Protein AF-A0A1A8DCS6-F1 (afdb_monomer_lite)

Organism: Nothobranchius kadleci (NCBI:txid1051664)

Secondary structure (DSSP, 8-state):
---------------HHHHHHHHHHHHHHHHHHHHHHHHHHHHHHHHHHHHHHH-TTTTTT----GGGS-PPPTTHHHHHHHS-HHHHHHHHHHHHHHHHHHHHHHHHHHHHHHHH-HHHHHHHHHHHHTT-

Sequence (132 aa):
MMRRVFGRSRPFALPLSLKATLFTRMIPPLLALSQTRSKLKLYIAHLTDLCHDRDPSILSMLTPPSHYHHGDPEDWEEDLQKMTVEQLERELEVCEKESGELQEYANLVLQQISDYCPDILEQVVNALEESC

Radius of gyration: 22.94 Å; chains: 1; bounding box: 80×23×55 Å

Foldseek 3Di:
DDDDDPDDDDPPPDPVVVQVVLLVVLLVVLVVLLVLLVVLLVLLVVLQVVCVVVPNVLCVPADQDPCSPPHQDPCNSVVSVVDGPVVSVVSSVVSVVVSVSSVVSSVSSVVSCVVPPVVSVVVVVVVVVVVD

InterPro domains:
  IPR019018 Rab-binding domain FIP-RBD [PF09457] (86-124)
  IPR019018 Rab-binding domain FIP-RBD [PS51511] (62-124)
  IPR037245 FIP-RBD, C-terminal domain superfamily [SSF144270] (72-122)

pLDDT: mean 75.24, std 14.19, range [42.25, 89.0]

Structure (mmCIF, N/CA/C/O backbone):
data_AF-A0A1A8DCS6-F1
#
_entry.id   AF-A0A1A8DCS6-F1
#
loop_
_atom_site.group_PDB
_atom_site.id
_atom_site.type_symbol
_atom_site.label_atom_id
_atom_site.label_alt_id
_atom_site.label_comp_id
_atom_site.label_asym_id
_atom_site.label_entity_id
_atom_site.label_seq_id
_atom_site.pdbx_PDB_ins_code
_atom_site.Cartn_x
_atom_site.Cartn_y
_atom_site.Cartn_z
_atom_site.occupancy
_atom_site.B_iso_or_equiv
_atom_site.auth_seq_id
_atom_site.auth_comp_id
_atom_site.auth_asym_id
_atom_site.auth_atom_id
_atom_site.pdbx_PDB_model_num
ATOM 1 N N . MET A 1 1 ? -60.230 -8.319 32.570 1.00 47.06 1 MET A N 1
ATOM 2 C CA . MET A 1 1 ? -58.901 -8.312 33.218 1.00 47.06 1 MET A CA 1
ATOM 3 C C . MET A 1 1 ? -57.892 -8.796 32.192 1.00 47.06 1 MET A C 1
ATOM 5 O O . MET A 1 1 ? -58.046 -9.924 31.768 1.00 47.06 1 MET A O 1
ATOM 9 N N . MET A 1 2 ? -56.980 -7.938 31.716 1.00 44.09 2 MET A N 1
ATOM 10 C CA . MET A 1 2 ? -55.666 -8.280 31.128 1.00 44.09 2 MET A CA 1
ATOM 11 C C . MET A 1 2 ? -55.047 -7.003 30.546 1.00 44.09 2 MET A C 1
ATOM 13 O O . MET A 1 2 ? -55.442 -6.515 29.491 1.00 44.09 2 MET A O 1
ATOM 17 N N . ARG A 1 3 ? -54.091 -6.439 31.290 1.00 45.25 3 ARG A N 1
ATOM 18 C CA . ARG A 1 3 ? -53.196 -5.376 30.827 1.00 45.25 3 ARG A CA 1
ATOM 19 C C . ARG A 1 3 ? -52.115 -6.037 29.969 1.00 45.25 3 ARG A C 1
ATOM 21 O O . ARG A 1 3 ? -51.413 -6.907 30.473 1.00 45.25 3 ARG A O 1
ATOM 28 N N . ARG A 1 4 ? -51.946 -5.618 28.714 1.00 46.88 4 ARG A N 1
ATOM 29 C CA . ARG A 1 4 ? -50.708 -5.863 27.960 1.00 46.88 4 ARG A CA 1
ATOM 30 C C . ARG A 1 4 ? -49.939 -4.554 27.873 1.00 46.88 4 ARG A C 1
ATOM 32 O O . ARG A 1 4 ? -50.262 -3.679 27.080 1.00 46.88 4 ARG A O 1
ATOM 39 N N . VAL A 1 5 ? -48.948 -4.423 28.749 1.00 54.44 5 VAL A N 1
ATOM 40 C CA . VAL A 1 5 ? -47.914 -3.393 28.667 1.00 54.44 5 VAL A CA 1
ATOM 41 C C . VAL A 1 5 ? -46.959 -3.844 27.565 1.00 54.44 5 VAL A C 1
ATOM 43 O O . VAL A 1 5 ? -46.162 -4.753 27.776 1.00 54.44 5 VAL A O 1
ATOM 46 N N . PHE A 1 6 ? -47.080 -3.265 26.370 1.00 47.62 6 PHE A N 1
ATOM 47 C CA . PHE A 1 6 ? -46.060 -3.419 25.335 1.00 47.62 6 PHE A CA 1
ATOM 48 C C . PHE A 1 6 ? -44.836 -2.611 25.770 1.00 47.62 6 PHE A C 1
ATOM 50 O O . PHE A 1 6 ? -44.848 -1.379 25.793 1.00 47.62 6 PHE A O 1
ATOM 57 N N . GLY A 1 7 ? -43.811 -3.338 26.214 1.00 46.28 7 GLY A N 1
ATOM 58 C CA . GLY A 1 7 ? -42.522 -2.789 26.594 1.00 46.28 7 GLY A CA 1
ATOM 59 C C . GLY A 1 7 ? -41.882 -2.079 25.408 1.00 46.28 7 GLY A C 1
ATOM 60 O O . GLY A 1 7 ? -41.732 -2.652 24.333 1.00 46.28 7 GLY A O 1
ATOM 61 N N . ARG A 1 8 ? -41.515 -0.815 25.629 1.00 44.06 8 ARG A N 1
ATOM 62 C CA . ARG A 1 8 ? -40.634 -0.031 24.761 1.00 44.06 8 ARG A CA 1
ATOM 63 C C . ARG A 1 8 ? -39.394 -0.861 24.413 1.00 44.06 8 ARG A C 1
ATOM 65 O O . ARG A 1 8 ? -38.623 -1.186 25.318 1.00 44.06 8 ARG A O 1
ATOM 72 N N . SER A 1 9 ? -39.180 -1.131 23.125 1.00 43.41 9 SER A N 1
ATOM 73 C CA . SER A 1 9 ? -37.864 -1.486 22.589 1.00 43.41 9 SER A CA 1
ATOM 74 C C . SER A 1 9 ? -36.872 -0.417 23.031 1.00 43.41 9 SER A C 1
ATOM 76 O O . SER A 1 9 ? -36.943 0.729 22.588 1.00 43.41 9 SER A O 1
ATOM 78 N N . ARG A 1 10 ? -35.991 -0.763 23.970 1.00 49.03 10 ARG A N 1
ATOM 79 C CA . ARG A 1 10 ? -34.836 0.072 24.292 1.00 49.03 10 ARG A CA 1
ATOM 80 C C . ARG A 1 10 ? -33.788 -0.172 23.205 1.00 49.03 10 ARG A C 1
ATOM 82 O O . ARG A 1 10 ? -33.531 -1.338 22.907 1.00 49.03 10 ARG A O 1
ATOM 89 N N . PRO A 1 11 ? -33.179 0.872 22.622 1.00 45.91 11 PRO A N 1
ATOM 90 C CA . PRO A 1 11 ? -32.002 0.678 21.794 1.00 45.91 11 PRO A CA 1
ATOM 91 C C . PRO A 1 11 ? -30.907 0.059 22.669 1.00 45.91 11 PRO A C 1
ATOM 93 O O . PRO A 1 11 ? -30.722 0.459 23.822 1.00 45.91 11 PRO A O 1
ATOM 96 N N . PHE A 1 12 ? -30.235 -0.957 22.135 1.00 42.25 12 PHE A N 1
ATOM 97 C CA . PHE A 1 12 ? -29.101 -1.634 22.756 1.00 42.25 12 PHE A CA 1
ATOM 98 C C . PHE A 1 12 ? -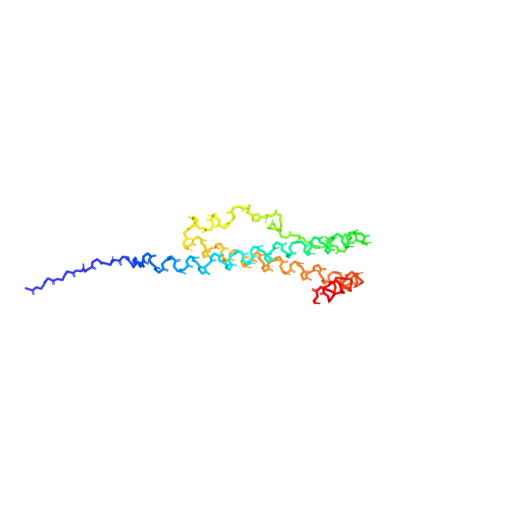27.943 -0.628 22.864 1.00 42.25 12 PHE A C 1
ATOM 100 O O . PHE A 1 12 ? -27.076 -0.536 22.002 1.00 42.25 12 PHE A O 1
ATOM 107 N N . ALA A 1 13 ? -27.957 0.203 23.904 1.00 48.78 13 ALA A N 1
ATOM 108 C CA . ALA A 1 13 ? -26.814 1.026 24.253 1.00 48.78 13 ALA A CA 1
ATOM 109 C C . ALA A 1 13 ? -25.764 0.089 24.855 1.00 48.78 13 ALA A C 1
ATOM 111 O O . ALA A 1 13 ? -25.843 -0.275 26.028 1.00 48.78 13 ALA A O 1
ATOM 112 N N . LEU A 1 14 ? -24.819 -0.356 24.022 1.00 45.91 14 LEU A N 1
ATOM 113 C CA . LEU A 1 14 ? -23.632 -1.069 24.487 1.00 45.91 14 LEU A CA 1
ATOM 114 C C . LEU A 1 14 ? -22.977 -0.266 25.627 1.00 45.91 14 LEU A C 1
ATOM 116 O O . LEU A 1 14 ? -22.882 0.963 25.518 1.00 45.91 14 LEU A O 1
ATOM 120 N N . PRO A 1 15 ? -22.531 -0.922 26.715 1.00 49.47 15 PRO A N 1
ATOM 121 C CA . PRO A 1 15 ? -21.888 -0.230 27.825 1.00 49.47 15 PRO A CA 1
ATOM 122 C C . PRO A 1 15 ? -20.646 0.514 27.313 1.00 49.47 15 PRO A C 1
ATOM 124 O O . PRO A 1 15 ? -19.864 -0.054 26.549 1.00 49.47 15 PRO A O 1
ATOM 127 N N . LEU A 1 16 ? -20.452 1.775 27.734 1.00 52.84 16 LEU A N 1
ATOM 128 C CA . LEU A 1 16 ? -19.331 2.630 27.296 1.00 52.84 16 LEU A CA 1
ATOM 129 C C . LEU A 1 16 ? -17.962 1.936 27.422 1.00 52.84 16 LEU A C 1
ATOM 131 O O . LEU A 1 16 ? -17.066 2.194 26.625 1.00 52.84 16 LEU A O 1
ATOM 135 N N . SER A 1 17 ? -17.826 1.011 28.376 1.00 52.25 17 SER A N 1
ATOM 136 C CA . SER A 1 17 ? -16.595 0.253 28.598 1.00 52.25 17 SER A CA 1
ATOM 137 C C . SER A 1 17 ? -16.260 -0.734 27.471 1.00 52.25 17 SER A C 1
ATOM 139 O O . SER A 1 17 ? -15.084 -0.958 27.224 1.00 52.25 17 SER A O 1
ATOM 141 N N . LEU A 1 18 ? -17.257 -1.288 26.765 1.00 54.09 18 LEU A N 1
ATOM 142 C CA . LEU A 1 18 ? -17.031 -2.154 25.597 1.00 54.09 18 LEU A CA 1
ATOM 143 C C . LEU A 1 18 ? -16.678 -1.334 24.350 1.00 54.09 18 LEU A C 1
ATOM 145 O O . LEU A 1 18 ? -15.857 -1.762 23.544 1.00 54.09 18 LEU A O 1
ATOM 149 N N . LYS A 1 19 ? -17.283 -0.144 24.205 1.00 51.66 19 LYS A N 1
ATOM 150 C CA . LYS A 1 19 ? -16.970 0.777 23.104 1.00 51.66 19 LYS A CA 1
ATOM 151 C C . LYS A 1 19 ? -15.508 1.213 23.163 1.00 51.66 19 LYS A C 1
ATOM 153 O O . LYS A 1 19 ? -14.824 1.122 22.154 1.00 51.66 19 LYS A O 1
ATOM 158 N N . ALA A 1 20 ? -15.008 1.590 24.340 1.00 55.34 20 ALA A N 1
ATOM 159 C CA . ALA A 1 20 ? -13.606 1.972 24.515 1.00 55.34 20 ALA A CA 1
ATOM 160 C C . ALA A 1 20 ? -12.622 0.843 24.140 1.00 55.34 20 ALA A C 1
ATOM 162 O O . ALA A 1 20 ? -11.594 1.111 23.531 1.00 55.34 20 ALA A O 1
ATOM 163 N N . THR A 1 21 ? -12.947 -0.423 24.435 1.00 57.84 21 THR A N 1
ATOM 164 C CA . THR A 1 21 ? -12.109 -1.576 24.046 1.00 57.84 21 THR A CA 1
ATOM 165 C C . THR A 1 21 ? -12.153 -1.879 22.545 1.00 57.84 21 THR A C 1
ATOM 167 O O . THR A 1 21 ? -11.198 -2.431 22.005 1.00 57.84 21 THR A O 1
ATOM 170 N N . LEU A 1 22 ? -13.250 -1.547 21.858 1.00 61.41 22 LEU A N 1
ATOM 171 C CA . LEU A 1 22 ? -13.328 -1.656 20.399 1.00 61.41 22 LEU A CA 1
ATOM 172 C C . LEU A 1 22 ? -12.491 -0.564 19.723 1.00 61.41 22 LEU A C 1
ATOM 174 O O . LEU A 1 22 ? -11.681 -0.881 18.859 1.00 61.41 22 LEU A O 1
ATOM 178 N N . PHE A 1 23 ? -12.589 0.685 20.189 1.00 64.00 23 PHE A N 1
ATOM 179 C CA . PHE A 1 23 ? -11.768 1.800 19.696 1.00 64.00 23 PHE A CA 1
ATOM 180 C C . PHE A 1 23 ? -10.265 1.502 19.765 1.00 64.00 23 PHE A C 1
ATOM 182 O O . PHE A 1 23 ? -9.560 1.629 18.765 1.00 64.00 23 PHE A O 1
ATOM 189 N N . THR A 1 24 ? -9.776 1.009 20.906 1.00 62.72 24 THR A N 1
ATOM 190 C CA . THR A 1 24 ? -8.352 0.676 21.079 1.00 62.72 24 THR A CA 1
ATOM 191 C C . THR A 1 24 ? -7.888 -0.533 20.266 1.00 62.72 24 THR A C 1
ATOM 193 O O . THR A 1 24 ? -6.687 -0.771 20.172 1.00 62.72 24 THR A O 1
ATOM 196 N N . ARG A 1 25 ? -8.806 -1.296 19.656 1.00 66.12 25 ARG A N 1
ATOM 197 C CA . ARG A 1 25 ? -8.482 -2.392 18.729 1.00 66.12 25 ARG A CA 1
ATOM 198 C C . ARG A 1 25 ? -8.625 -2.013 17.257 1.00 66.12 25 ARG A C 1
ATOM 200 O O . ARG A 1 25 ? -8.094 -2.745 16.434 1.00 66.12 25 ARG A O 1
ATOM 207 N N . MET A 1 26 ? -9.305 -0.912 16.931 1.00 75.12 26 MET A N 1
ATOM 208 C CA . MET A 1 26 ? -9.578 -0.478 15.552 1.00 75.12 26 MET A CA 1
ATOM 209 C C . MET A 1 26 ? -8.655 0.641 15.059 1.00 75.12 26 MET A C 1
ATOM 211 O O . MET A 1 26 ? -8.292 0.666 13.890 1.00 75.12 26 MET A O 1
ATOM 215 N N . ILE A 1 27 ? -8.215 1.528 15.950 1.00 79.62 27 ILE A N 1
ATOM 216 C CA . ILE A 1 27 ? -7.213 2.554 15.629 1.00 79.62 27 ILE A CA 1
ATOM 217 C C . ILE A 1 27 ? -5.871 1.923 15.200 1.00 79.62 27 ILE A C 1
ATOM 219 O O . ILE A 1 27 ? -5.376 2.273 14.131 1.00 79.62 27 ILE A O 1
ATOM 223 N N . PRO A 1 28 ? -5.285 0.955 15.939 1.00 81.38 28 PRO A N 1
ATOM 224 C CA . PRO A 1 28 ? -4.028 0.332 15.523 1.00 81.38 28 PRO A CA 1
ATOM 225 C C . PRO A 1 28 ? -4.029 -0.306 14.118 1.00 81.38 28 PRO A C 1
ATOM 227 O O . PRO A 1 28 ? -3.069 -0.062 13.389 1.00 81.38 28 PRO A O 1
ATOM 230 N N . PRO A 1 29 ? -5.037 -1.090 13.677 1.00 80.56 29 PRO A N 1
ATOM 231 C CA . PRO A 1 29 ? -5.051 -1.612 12.311 1.00 80.56 29 PRO A CA 1
ATOM 232 C C . PRO A 1 29 ? -5.210 -0.510 11.259 1.00 80.56 29 PRO A C 1
ATOM 234 O O . PRO A 1 29 ? -4.554 -0.587 10.227 1.00 80.56 29 PRO A O 1
ATOM 237 N N . LEU A 1 30 ? -5.982 0.549 11.525 1.00 84.12 30 LEU A N 1
ATOM 238 C CA . LEU A 1 30 ? -6.066 1.716 10.637 1.00 84.12 30 LEU A CA 1
ATOM 239 C C . LEU A 1 30 ? -4.713 2.414 10.456 1.00 84.12 30 LEU A C 1
ATOM 241 O O . LEU A 1 30 ? -4.330 2.741 9.334 1.00 84.12 30 LEU A O 1
ATOM 245 N N . LEU A 1 31 ? -3.967 2.594 11.547 1.00 84.19 31 LEU A N 1
ATOM 246 C CA . LEU A 1 31 ? -2.615 3.156 11.509 1.00 84.19 31 LEU A CA 1
ATOM 247 C C . LEU A 1 31 ? -1.622 2.229 10.800 1.00 84.19 31 LEU A C 1
ATOM 249 O O . LEU A 1 31 ? -0.753 2.681 10.060 1.00 84.19 31 LEU A O 1
ATOM 253 N N . ALA A 1 32 ? -1.742 0.917 11.000 1.00 83.94 32 ALA A N 1
ATOM 254 C CA . ALA A 1 32 ? -0.908 -0.050 10.296 1.00 83.94 32 ALA A CA 1
ATOM 255 C C . ALA A 1 32 ? -1.183 -0.034 8.783 1.00 83.94 32 ALA A C 1
ATOM 257 O O . ALA A 1 32 ? -0.243 -0.089 7.985 1.00 83.94 32 ALA A O 1
ATOM 258 N N . LEU A 1 33 ? -2.452 0.083 8.381 1.00 82.94 33 LEU A N 1
ATOM 259 C CA . LEU A 1 33 ? -2.854 0.228 6.984 1.00 82.94 33 LEU A CA 1
ATOM 260 C C . LEU A 1 33 ? -2.324 1.536 6.390 1.00 82.94 33 LEU A C 1
ATOM 262 O O . LEU A 1 33 ? -1.699 1.494 5.334 1.00 82.94 33 LEU A O 1
ATOM 266 N N . SER A 1 34 ? -2.464 2.676 7.073 1.00 82.75 34 SER A N 1
ATOM 267 C CA . SER A 1 34 ? -1.941 3.960 6.576 1.00 82.75 34 SER A CA 1
ATOM 268 C C . SER A 1 34 ? -0.418 3.944 6.400 1.00 82.75 34 SER A C 1
ATOM 270 O O . SER A 1 34 ? 0.105 4.378 5.366 1.00 82.75 34 SER A O 1
ATOM 272 N N . GLN A 1 35 ? 0.313 3.350 7.348 1.00 82.38 35 GLN A N 1
ATOM 273 C CA . GLN A 1 35 ? 1.756 3.129 7.219 1.00 82.38 35 GLN A CA 1
ATOM 274 C C . GLN A 1 35 ? 2.093 2.209 6.045 1.00 82.38 35 GLN A C 1
ATOM 276 O O . GLN A 1 35 ? 3.044 2.469 5.305 1.00 82.38 35 GLN A O 1
ATOM 281 N N . THR A 1 36 ? 1.315 1.142 5.856 1.00 84.00 36 THR A N 1
ATOM 282 C CA . THR A 1 36 ? 1.502 0.195 4.752 1.00 84.00 36 THR A CA 1
ATOM 283 C C . THR A 1 36 ? 1.287 0.892 3.415 1.00 84.00 36 THR A C 1
ATOM 285 O O . THR A 1 36 ? 2.161 0.814 2.555 1.00 84.00 36 THR A O 1
ATOM 288 N N . ARG A 1 37 ? 0.210 1.671 3.262 1.00 83.88 37 ARG A N 1
ATOM 289 C CA . ARG A 1 37 ? -0.034 2.503 2.074 1.00 83.88 37 ARG A CA 1
ATOM 290 C C . ARG A 1 37 ? 1.103 3.480 1.824 1.00 83.88 37 ARG A C 1
ATOM 292 O O . ARG A 1 37 ? 1.545 3.605 0.691 1.00 83.88 37 ARG A O 1
ATOM 299 N N . SER A 1 38 ? 1.596 4.151 2.863 1.00 84.12 38 SER A N 1
ATOM 300 C CA . SER A 1 38 ? 2.692 5.119 2.741 1.00 84.12 38 SER A CA 1
ATOM 301 C C . SER A 1 38 ? 3.972 4.462 2.221 1.00 84.12 38 SER A C 1
ATOM 303 O O . SER A 1 38 ? 4.576 4.955 1.270 1.00 84.12 38 SER A O 1
ATOM 305 N N . LYS A 1 39 ? 4.346 3.299 2.771 1.00 84.06 39 LYS A N 1
ATOM 306 C CA . LYS A 1 39 ? 5.468 2.495 2.258 1.00 84.06 39 LYS A CA 1
ATOM 307 C C . LYS A 1 39 ? 5.243 2.074 0.814 1.00 84.06 39 LYS A C 1
ATOM 309 O O . LYS A 1 39 ? 6.153 2.171 -0.000 1.00 84.06 39 LYS A O 1
ATOM 314 N N . LEU A 1 40 ? 4.032 1.635 0.493 1.00 84.88 40 LEU A N 1
ATOM 315 C CA . LEU A 1 40 ? 3.691 1.152 -0.835 1.00 84.88 40 LEU A CA 1
ATOM 316 C C . LEU A 1 40 ? 3.742 2.280 -1.875 1.00 84.88 40 LEU A C 1
ATOM 318 O O . LEU A 1 40 ? 4.273 2.087 -2.961 1.00 84.88 40 LEU A O 1
ATOM 322 N N . LYS A 1 41 ? 3.294 3.488 -1.516 1.00 86.25 41 LYS A N 1
ATOM 323 C CA . LYS A 1 41 ? 3.435 4.696 -2.340 1.00 86.25 41 LYS A CA 1
ATOM 324 C C . LYS A 1 41 ? 4.894 5.065 -2.575 1.00 86.25 41 LYS A C 1
ATOM 326 O O . LYS A 1 41 ? 5.260 5.338 -3.708 1.00 86.25 41 LYS A O 1
ATOM 331 N N . LEU A 1 42 ? 5.729 5.044 -1.535 1.00 86.25 42 LEU A N 1
ATOM 332 C CA . LEU A 1 42 ? 7.169 5.288 -1.682 1.00 86.25 42 LEU A CA 1
ATOM 333 C C . LEU A 1 42 ? 7.822 4.245 -2.589 1.00 86.25 42 LEU A C 1
ATOM 335 O O . LEU A 1 42 ? 8.622 4.596 -3.450 1.00 86.25 42 LEU A O 1
ATOM 339 N N . TYR A 1 43 ? 7.444 2.980 -2.424 1.00 84.88 43 TYR A N 1
ATOM 340 C CA . TYR A 1 43 ? 7.923 1.884 -3.252 1.00 84.88 43 TYR A CA 1
ATOM 341 C C . TYR A 1 43 ? 7.544 2.080 -4.722 1.00 84.88 43 TYR A C 1
ATOM 343 O O . TYR A 1 43 ? 8.413 2.088 -5.586 1.00 84.88 43 TYR A O 1
ATOM 351 N N . ILE A 1 44 ? 6.263 2.335 -5.001 1.00 86.25 44 ILE A N 1
ATOM 352 C CA . ILE A 1 44 ? 5.775 2.667 -6.342 1.00 86.25 44 ILE A CA 1
ATOM 353 C C . ILE A 1 44 ? 6.520 3.881 -6.901 1.00 86.25 44 ILE A C 1
ATOM 355 O O . ILE A 1 44 ? 6.981 3.823 -8.034 1.00 86.25 44 ILE A O 1
ATOM 359 N N . ALA A 1 45 ? 6.652 4.969 -6.139 1.00 87.00 45 ALA A N 1
ATOM 360 C CA . ALA A 1 45 ? 7.337 6.181 -6.583 1.00 87.00 45 ALA A CA 1
ATOM 361 C C . ALA A 1 45 ? 8.792 5.891 -6.963 1.00 87.00 45 ALA A C 1
ATOM 363 O O . ALA A 1 45 ? 9.245 6.336 -8.011 1.00 87.00 45 ALA A O 1
ATOM 364 N N . HIS A 1 46 ? 9.490 5.096 -6.153 1.00 87.25 46 HIS A N 1
ATOM 365 C CA . HIS A 1 46 ? 10.860 4.682 -6.422 1.00 87.25 46 HIS A CA 1
ATOM 366 C C . HIS A 1 46 ? 10.966 3.838 -7.696 1.00 87.25 46 HIS A C 1
ATOM 368 O O . HIS A 1 46 ? 11.769 4.148 -8.570 1.00 87.25 46 HIS A O 1
ATOM 374 N N . LEU A 1 47 ? 10.104 2.829 -7.849 1.00 85.38 47 LEU A N 1
ATOM 375 C CA . LEU A 1 47 ? 10.007 2.045 -9.081 1.00 85.38 47 LEU A CA 1
ATOM 376 C C . LEU A 1 47 ? 9.717 2.936 -10.293 1.00 85.38 47 LEU A C 1
ATOM 378 O O . LEU A 1 47 ? 10.288 2.742 -11.364 1.00 85.38 47 LEU A O 1
ATOM 382 N N . THR A 1 48 ? 8.844 3.927 -10.109 1.00 85.69 48 THR A N 1
ATOM 383 C CA . THR A 1 48 ? 8.441 4.864 -11.159 1.00 85.69 48 THR A CA 1
ATOM 384 C C . THR A 1 48 ? 9.610 5.721 -11.622 1.00 85.69 48 THR A C 1
ATOM 386 O O . THR A 1 48 ? 9.816 5.876 -12.823 1.00 85.69 48 THR A O 1
ATOM 389 N N . ASP A 1 49 ? 10.399 6.224 -10.677 1.00 87.38 49 ASP A N 1
ATOM 390 C CA . ASP A 1 49 ? 11.599 7.019 -10.930 1.00 87.38 49 ASP A CA 1
ATOM 391 C C . ASP A 1 49 ? 12.676 6.200 -11.661 1.00 87.38 49 ASP A C 1
ATOM 393 O O . ASP A 1 49 ? 13.189 6.629 -12.695 1.00 87.38 49 ASP A O 1
ATOM 397 N N . LEU A 1 50 ? 12.923 4.961 -11.210 1.00 85.62 50 LEU A N 1
ATOM 398 C CA . LEU A 1 50 ? 13.849 4.034 -11.870 1.00 85.62 50 LEU A CA 1
ATOM 399 C C . LEU A 1 50 ? 13.416 3.714 -13.306 1.00 85.62 50 LEU A C 1
ATOM 401 O O . LEU A 1 50 ? 14.249 3.676 -14.212 1.00 85.62 50 LEU A O 1
ATOM 405 N N . CYS A 1 51 ? 12.117 3.507 -13.536 1.00 86.06 51 CYS A N 1
ATOM 406 C CA . CYS A 1 51 ? 11.599 3.323 -14.890 1.00 86.06 51 CYS A CA 1
ATOM 407 C C . CYS A 1 51 ? 11.783 4.578 -15.729 1.00 86.06 51 CYS A C 1
ATOM 409 O O . CYS A 1 51 ? 12.175 4.470 -16.880 1.00 86.06 51 CYS A O 1
ATOM 411 N N . HIS A 1 52 ? 11.517 5.759 -15.173 1.00 83.50 52 HIS A N 1
ATOM 412 C CA . HIS A 1 52 ? 11.623 7.018 -15.899 1.00 83.50 52 HIS A CA 1
ATOM 413 C C . HIS A 1 52 ? 13.070 7.334 -16.319 1.00 83.50 52 HIS A C 1
ATOM 415 O O . HIS A 1 52 ? 13.276 7.866 -17.409 1.00 83.50 52 HIS A O 1
ATOM 421 N N . ASP A 1 53 ? 14.067 6.982 -15.497 1.00 84.31 53 ASP A N 1
ATOM 422 C CA . ASP A 1 53 ? 15.497 7.089 -15.841 1.00 84.31 53 ASP A CA 1
ATOM 423 C C . ASP A 1 53 ? 15.886 6.176 -17.017 1.00 84.31 53 ASP A C 1
ATOM 425 O O . ASP A 1 53 ? 16.732 6.535 -17.837 1.00 84.31 53 ASP A O 1
ATOM 429 N N . ARG A 1 54 ? 15.257 4.998 -17.116 1.00 81.12 54 ARG A N 1
ATOM 430 C CA . ARG A 1 54 ? 15.513 4.026 -18.188 1.00 81.12 54 ARG A CA 1
ATOM 431 C C . ARG A 1 54 ? 14.706 4.315 -19.446 1.00 81.12 54 ARG A C 1
ATOM 433 O O . ARG A 1 54 ? 15.281 4.560 -20.502 1.00 81.12 54 ARG A O 1
ATOM 440 N N . ASP A 1 55 ? 13.386 4.246 -19.335 1.00 81.12 55 ASP A N 1
ATOM 441 C CA . ASP A 1 55 ? 12.451 4.558 -20.404 1.00 81.12 55 ASP A CA 1
ATOM 442 C C . ASP A 1 55 ? 11.090 5.013 -19.828 1.00 81.12 55 ASP A C 1
ATOM 444 O O . ASP A 1 55 ? 10.342 4.217 -19.243 1.00 81.12 55 ASP A O 1
ATOM 448 N N . PRO A 1 56 ? 10.712 6.291 -20.015 1.00 79.81 56 PRO A N 1
ATOM 449 C CA . PRO A 1 56 ? 9.469 6.837 -19.474 1.00 79.81 56 PRO A CA 1
ATOM 450 C C . PRO A 1 56 ? 8.212 6.252 -20.137 1.00 79.81 56 PRO A C 1
ATOM 452 O O . PRO A 1 56 ? 7.107 6.414 -19.615 1.00 79.81 56 PRO A O 1
ATOM 455 N N . SER A 1 57 ? 8.347 5.553 -21.268 1.00 83.31 57 SER A N 1
ATOM 456 C CA . SER A 1 57 ? 7.220 4.942 -21.978 1.00 83.31 57 SER A CA 1
ATOM 457 C C . SER A 1 57 ? 6.705 3.688 -21.269 1.00 83.31 57 SER A C 1
ATOM 459 O O . SER A 1 57 ? 5.534 3.346 -21.431 1.00 83.31 57 SER A O 1
ATOM 461 N N . ILE A 1 58 ? 7.533 3.033 -20.442 1.00 82.06 58 ILE A N 1
ATOM 462 C CA . ILE A 1 58 ? 7.186 1.793 -19.723 1.00 82.06 58 ILE A CA 1
ATOM 463 C C . ILE A 1 58 ? 5.988 2.014 -18.798 1.00 82.06 58 ILE A C 1
ATOM 465 O O . ILE A 1 58 ? 5.092 1.180 -18.723 1.00 82.06 58 ILE A O 1
ATOM 469 N N . LEU A 1 59 ? 5.923 3.157 -18.120 1.00 81.62 59 LEU A N 1
ATOM 470 C CA . LEU A 1 59 ? 4.831 3.463 -17.190 1.00 81.62 59 LEU A CA 1
ATOM 471 C C . LEU A 1 59 ? 3.746 4.332 -17.816 1.00 81.62 59 LEU A C 1
ATOM 473 O O . LEU A 1 59 ? 2.762 4.648 -17.159 1.00 81.62 59 LEU A O 1
ATOM 477 N N . SER A 1 60 ? 3.874 4.671 -19.101 1.00 78.44 60 SER A N 1
ATOM 478 C CA . SER A 1 60 ? 2.892 5.494 -19.808 1.00 78.44 60 SER A CA 1
ATOM 479 C C . SER A 1 60 ? 1.522 4.809 -19.921 1.00 78.44 60 SER A C 1
ATOM 481 O O . SER A 1 60 ? 0.502 5.485 -20.033 1.00 78.44 60 SER A O 1
ATOM 483 N N . MET A 1 61 ? 1.480 3.473 -19.834 1.00 78.94 61 MET A N 1
ATOM 484 C CA . MET A 1 61 ? 0.234 2.696 -19.794 1.00 78.94 61 MET A CA 1
ATOM 485 C C . MET A 1 61 ? -0.391 2.596 -18.395 1.00 78.94 61 MET A C 1
ATOM 487 O O . MET A 1 61 ? -1.532 2.153 -18.269 1.00 78.94 61 MET A O 1
ATOM 491 N N . LEU A 1 62 ? 0.333 2.984 -17.344 1.00 82.75 62 LEU A N 1
ATOM 492 C CA . LEU A 1 62 ? -0.117 2.863 -15.964 1.00 82.75 62 LEU A CA 1
ATOM 493 C C . LEU A 1 62 ? -0.662 4.198 -15.468 1.00 82.75 62 LEU A C 1
ATOM 495 O O . LEU A 1 62 ? -0.024 5.240 -15.578 1.00 82.75 62 LEU A O 1
ATOM 499 N N . THR A 1 63 ? -1.876 4.164 -14.921 1.00 80.62 63 THR A N 1
ATOM 500 C CA . THR A 1 63 ? -2.527 5.349 -14.352 1.00 80.62 63 THR A CA 1
ATOM 501 C C . THR A 1 63 ? -2.569 5.213 -12.833 1.00 80.62 63 THR A C 1
ATOM 503 O O . THR A 1 63 ? -3.200 4.271 -12.347 1.00 80.62 63 THR A O 1
ATOM 506 N N . PRO A 1 64 ? -1.922 6.112 -12.070 1.00 79.44 64 PRO A N 1
ATOM 507 C CA . PRO A 1 64 ? -1.967 6.047 -10.617 1.00 79.44 64 PRO A CA 1
ATOM 508 C C . PRO A 1 64 ? -3.401 6.285 -10.113 1.00 79.44 64 PRO A C 1
ATOM 510 O O . PRO A 1 64 ? -4.113 7.138 -10.656 1.00 79.44 64 PRO A O 1
ATOM 513 N N . PRO A 1 65 ? -3.847 5.562 -9.070 1.00 79.44 65 PRO A N 1
ATOM 514 C CA . PRO A 1 65 ? -5.173 5.762 -8.494 1.00 79.44 65 PRO A CA 1
ATOM 515 C C . PRO A 1 65 ? -5.298 7.163 -7.879 1.00 79.44 65 PRO A C 1
ATOM 517 O O . PRO A 1 65 ? -4.325 7.721 -7.373 1.00 79.44 65 PRO A O 1
ATOM 520 N N . SER A 1 66 ? -6.504 7.741 -7.859 1.00 75.56 66 SER A N 1
ATOM 521 C CA . SER A 1 66 ? -6.730 9.113 -7.360 1.00 75.56 66 SER A CA 1
ATOM 522 C C . SER A 1 66 ? -6.252 9.325 -5.914 1.00 75.56 66 SER A C 1
ATOM 524 O O . SER A 1 66 ? -5.769 10.400 -5.563 1.00 75.56 66 SER A O 1
ATOM 526 N N . HIS A 1 67 ? -6.309 8.276 -5.095 1.00 75.25 67 HIS A N 1
ATOM 527 C CA . HIS A 1 67 ? -5.878 8.268 -3.696 1.00 75.25 67 HIS A CA 1
ATOM 528 C C . HIS A 1 67 ? -4.354 8.200 -3.519 1.00 75.25 67 HIS A C 1
ATOM 530 O O . HIS A 1 67 ? -3.840 8.359 -2.411 1.00 75.25 67 HIS A O 1
ATOM 536 N N . TYR A 1 68 ? -3.598 7.990 -4.600 1.00 71.69 68 TYR A N 1
ATOM 537 C CA . TYR A 1 68 ? -2.138 7.956 -4.574 1.00 71.69 68 TYR A CA 1
ATOM 538 C C . TYR A 1 68 ? -1.558 9.268 -4.030 1.00 71.69 68 TYR A C 1
ATOM 540 O O . TYR A 1 68 ? -0.680 9.251 -3.168 1.00 71.69 68 TYR A O 1
ATOM 548 N N . HIS A 1 69 ? -2.142 10.398 -4.430 1.00 69.56 69 HIS A N 1
ATOM 549 C CA . HIS A 1 69 ? -1.702 11.735 -4.028 1.00 69.56 69 HIS A CA 1
ATOM 550 C C . HIS A 1 69 ? -2.246 12.190 -2.667 1.00 69.56 69 HIS A C 1
ATOM 552 O O . HIS A 1 69 ? -1.730 13.148 -2.097 1.00 69.56 69 HIS A O 1
ATOM 558 N N . HIS A 1 70 ? -3.259 11.510 -2.126 1.00 68.50 70 HIS A N 1
ATOM 559 C CA . HIS A 1 70 ? -3.802 11.821 -0.806 1.00 68.50 70 HIS A CA 1
ATOM 560 C C . HIS A 1 70 ? -2.976 11.134 0.284 1.00 68.50 70 HIS A C 1
ATOM 562 O O . HIS A 1 70 ? -3.051 9.921 0.465 1.00 68.50 70 HIS A O 1
ATOM 568 N N . GLY A 1 71 ? -2.132 11.898 0.975 1.00 66.25 71 GLY A N 1
ATOM 569 C CA . GLY A 1 71 ? -1.469 11.443 2.197 1.00 66.25 71 GLY A CA 1
ATOM 570 C C . GLY A 1 71 ? -2.420 11.487 3.390 1.00 66.25 71 GLY A C 1
ATOM 571 O O . GLY A 1 71 ? -3.310 12.338 3.438 1.00 66.25 71 GLY A O 1
ATOM 572 N N . ASP A 1 72 ? -2.217 10.580 4.342 1.00 70.75 72 ASP A N 1
ATOM 573 C CA . ASP A 1 72 ? -2.839 10.695 5.658 1.00 70.75 72 ASP A CA 1
ATOM 574 C C . ASP A 1 72 ? -2.334 11.975 6.352 1.00 70.75 72 ASP A C 1
ATOM 576 O O . ASP A 1 72 ? -1.152 12.313 6.221 1.00 70.75 72 ASP A O 1
ATOM 580 N N . PRO A 1 73 ? -3.202 12.714 7.061 1.00 73.81 73 PRO A N 1
ATOM 581 C CA . PRO A 1 73 ? -2.792 13.906 7.793 1.00 73.81 73 PRO A CA 1
ATOM 582 C C . PRO A 1 73 ? -1.817 13.556 8.929 1.00 73.81 73 PRO A C 1
ATOM 584 O O . PRO A 1 73 ? -1.881 12.472 9.504 1.00 73.81 73 PRO A O 1
ATOM 587 N N . GLU A 1 74 ? -0.940 14.495 9.300 1.00 70.50 74 GLU A N 1
ATOM 588 C CA . GLU A 1 74 ? 0.006 14.315 10.421 1.00 70.50 74 GLU A CA 1
ATOM 589 C C . GLU A 1 74 ? -0.706 13.994 11.753 1.00 70.50 74 GLU A C 1
ATOM 591 O O . GLU A 1 74 ? -0.154 13.283 12.587 1.00 70.50 74 GLU A O 1
ATOM 596 N N . ASP A 1 75 ? -1.958 14.443 11.909 1.00 79.75 75 ASP A N 1
ATOM 597 C CA . ASP A 1 75 ? -2.811 14.242 13.092 1.00 79.75 75 ASP A CA 1
ATOM 598 C C . ASP A 1 75 ? -3.733 13.008 12.983 1.00 79.75 75 ASP A C 1
ATOM 600 O O . ASP A 1 75 ? -4.698 12.879 13.733 1.00 79.75 75 ASP A O 1
ATOM 604 N N . TRP A 1 76 ? -3.483 12.090 12.040 1.00 81.81 76 TRP A N 1
ATOM 605 C CA . TRP A 1 76 ? -4.410 10.992 11.732 1.00 81.81 76 TRP A CA 1
ATOM 606 C C . TRP A 1 76 ? -4.796 10.154 12.958 1.00 81.81 76 TRP A C 1
ATOM 608 O O . TRP A 1 76 ? -5.969 9.856 13.153 1.00 81.81 76 TRP A O 1
ATOM 618 N N . GLU A 1 77 ? -3.846 9.817 13.835 1.00 82.88 77 GLU A N 1
ATOM 619 C CA . GLU A 1 77 ? -4.148 9.078 15.069 1.00 82.88 77 GLU A CA 1
ATOM 620 C C . GLU A 1 77 ? -5.121 9.837 15.989 1.00 82.88 77 GLU A C 1
ATOM 622 O O . GLU A 1 77 ? -6.040 9.236 16.550 1.00 82.88 77 GLU A O 1
ATOM 627 N N . GLU A 1 78 ? -4.945 11.149 16.132 1.00 83.25 78 GLU A N 1
ATOM 628 C CA . GLU A 1 78 ? -5.816 11.991 16.949 1.00 83.25 78 GLU A CA 1
ATOM 629 C C . GLU A 1 78 ? -7.207 12.152 16.321 1.00 83.25 78 GLU A C 1
ATOM 631 O O . GLU A 1 78 ? -8.210 12.123 17.039 1.00 83.25 78 GLU A O 1
ATOM 636 N N . ASP A 1 79 ? -7.292 12.286 14.997 1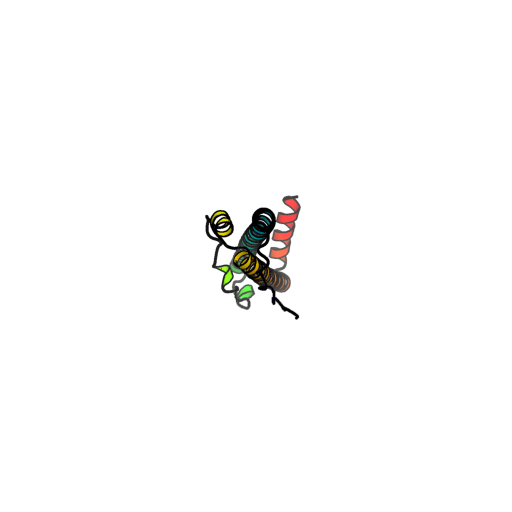.00 85.00 79 ASP A N 1
ATOM 637 C CA . ASP A 1 79 ? -8.557 12.302 14.258 1.00 85.00 79 ASP A CA 1
ATOM 638 C C . ASP A 1 79 ? -9.320 10.983 14.441 1.00 85.00 79 ASP A C 1
ATOM 640 O O . ASP A 1 79 ? -10.495 10.991 14.818 1.00 85.00 79 ASP A O 1
ATOM 644 N N . LEU A 1 80 ? -8.639 9.840 14.306 1.00 84.50 80 LEU A N 1
ATOM 645 C CA . LEU A 1 80 ? -9.227 8.520 14.552 1.00 84.50 80 LEU A CA 1
ATOM 646 C C . LEU A 1 80 ? -9.746 8.374 15.994 1.00 84.50 80 LEU A C 1
ATOM 648 O O . LEU A 1 80 ? -10.798 7.772 16.217 1.00 84.50 80 LEU A O 1
ATOM 652 N N . GLN A 1 81 ? -9.053 8.951 16.983 1.00 81.38 81 GLN A N 1
ATOM 653 C CA . GLN A 1 81 ? -9.519 8.969 18.376 1.00 81.38 81 GLN A CA 1
ATOM 654 C C . GLN A 1 81 ? -10.766 9.844 18.587 1.00 81.38 81 GLN A C 1
ATOM 656 O O . GLN A 1 81 ? -11.550 9.580 19.503 1.00 81.38 81 GLN A O 1
ATOM 661 N N . LYS A 1 82 ? -10.963 10.876 17.758 1.00 83.12 82 LYS A N 1
ATOM 662 C CA . LYS A 1 82 ? -12.119 11.790 17.803 1.00 83.12 82 LYS A CA 1
ATOM 663 C C . LYS A 1 82 ? -13.335 11.239 17.040 1.00 83.12 82 LYS A C 1
ATOM 665 O O . LYS A 1 82 ? -14.459 11.685 17.285 1.00 83.12 82 LYS A O 1
ATOM 670 N N . MET A 1 83 ? -13.136 10.276 16.139 1.00 84.31 83 MET A N 1
ATOM 671 C CA . MET A 1 83 ? -14.189 9.654 15.328 1.00 84.31 83 MET A CA 1
ATOM 672 C C . MET A 1 83 ? -15.094 8.694 16.121 1.00 84.31 83 MET A C 1
ATOM 674 O O . MET A 1 83 ? -14.780 8.245 17.220 1.00 84.31 83 MET A O 1
ATOM 678 N N . THR A 1 84 ? -16.269 8.371 15.569 1.00 85.44 84 THR A N 1
ATOM 679 C CA . THR A 1 84 ? -17.177 7.356 16.133 1.00 85.44 84 THR A CA 1
ATOM 680 C C . THR A 1 84 ? -16.851 5.958 15.592 1.00 85.44 84 THR A C 1
ATOM 682 O O . THR A 1 84 ? -16.229 5.835 14.543 1.00 85.44 84 THR A O 1
ATOM 685 N N . VAL A 1 85 ? -17.302 4.888 16.266 1.00 80.69 85 VAL A N 1
ATOM 686 C CA . VAL A 1 85 ? -17.056 3.493 15.824 1.00 80.69 85 VAL A CA 1
ATOM 687 C C . VAL A 1 85 ? -17.544 3.262 14.393 1.00 80.69 85 VAL A C 1
ATOM 689 O O . VAL A 1 85 ? -16.808 2.721 13.585 1.00 80.69 85 VAL A O 1
ATOM 692 N N . GLU A 1 86 ? -18.745 3.742 14.060 1.00 83.94 86 GLU A N 1
ATOM 693 C CA . GLU A 1 86 ? -19.320 3.615 12.712 1.00 83.94 86 GLU A CA 1
ATOM 694 C C . GLU A 1 86 ? -18.484 4.348 11.651 1.00 83.94 86 GLU A C 1
ATOM 696 O O . GLU A 1 86 ? -18.399 3.911 10.504 1.00 83.94 86 GLU A O 1
ATOM 701 N N . GLN A 1 87 ? -17.863 5.468 12.033 1.00 86.12 87 GLN A N 1
ATOM 702 C CA . GLN A 1 87 ? -16.960 6.208 11.162 1.00 86.12 87 GLN A CA 1
ATOM 703 C C . GLN A 1 87 ? -15.653 5.431 10.979 1.00 86.12 87 GLN A C 1
ATOM 705 O O . GLN A 1 87 ? -15.237 5.239 9.847 1.00 86.12 87 GLN A O 1
ATOM 710 N N . LEU A 1 88 ? -15.070 4.902 12.060 1.00 85.25 88 LEU A N 1
ATOM 711 C CA . LEU A 1 88 ? -13.866 4.069 12.005 1.00 85.25 88 LEU A CA 1
ATOM 712 C C . LEU A 1 88 ? -14.056 2.789 11.191 1.00 85.25 88 LEU A C 1
ATOM 714 O O . LEU A 1 88 ? -13.148 2.407 10.468 1.00 85.25 88 LEU A O 1
ATOM 718 N N . GLU A 1 89 ? -15.208 2.121 11.291 1.00 83.62 89 GLU A N 1
ATOM 719 C CA . GLU A 1 89 ? -15.515 0.940 10.470 1.00 83.62 89 GLU A CA 1
ATOM 720 C C . GLU A 1 89 ? -15.535 1.296 8.980 1.00 83.62 89 GLU A C 1
ATOM 722 O O . GLU A 1 89 ? -14.976 0.572 8.160 1.00 83.62 89 GLU A O 1
ATOM 727 N N . ARG A 1 90 ? -16.125 2.446 8.635 1.00 85.38 90 ARG A N 1
ATOM 728 C CA . ARG A 1 90 ? -16.129 2.950 7.259 1.00 85.38 90 ARG A CA 1
ATOM 729 C C . ARG A 1 90 ? -14.726 3.332 6.793 1.00 85.38 90 ARG A C 1
ATOM 731 O O . ARG A 1 90 ? -14.348 2.952 5.692 1.00 85.38 90 ARG A O 1
ATOM 738 N N . GLU A 1 91 ? -13.965 4.053 7.615 1.00 86.69 91 GLU A N 1
ATOM 739 C CA . GLU A 1 91 ? -12.579 4.413 7.298 1.00 86.69 91 GLU A CA 1
ATOM 740 C C . GLU A 1 91 ? -11.710 3.165 7.137 1.00 86.69 91 GLU A C 1
ATOM 742 O O . GLU A 1 91 ? -10.860 3.136 6.257 1.00 86.69 91 GLU A O 1
ATOM 747 N N . LEU A 1 92 ? -11.935 2.113 7.932 1.00 84.25 92 LEU A N 1
ATOM 748 C CA . LEU A 1 92 ? -11.212 0.846 7.814 1.00 84.25 92 LEU A CA 1
ATOM 749 C C . LEU A 1 92 ? -11.484 0.205 6.454 1.00 84.25 92 LEU A C 1
ATOM 751 O O . LEU A 1 92 ? -10.539 -0.103 5.737 1.00 84.25 92 LEU A O 1
ATOM 755 N N . GLU A 1 93 ? -12.756 0.074 6.074 1.00 86.31 93 GLU A N 1
ATOM 756 C CA . GLU A 1 93 ? -13.148 -0.502 4.785 1.00 86.31 93 GLU A CA 1
ATOM 757 C C . GLU A 1 93 ? -12.580 0.303 3.605 1.00 86.31 93 GLU A C 1
ATOM 759 O O . GLU A 1 93 ? -12.062 -0.269 2.644 1.00 86.31 93 GLU A O 1
ATOM 764 N N . VAL A 1 94 ? -12.625 1.637 3.690 1.00 85.44 94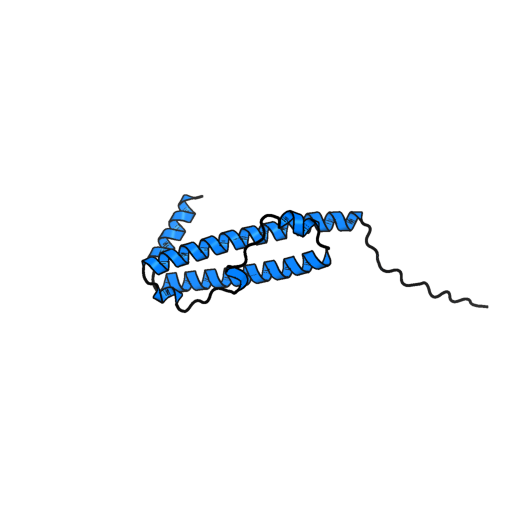 VAL A N 1
ATOM 765 C CA . VAL A 1 94 ? -12.031 2.530 2.686 1.00 85.44 94 VAL A CA 1
ATOM 766 C C . VAL A 1 94 ? -10.516 2.347 2.635 1.00 85.44 94 VAL A C 1
ATOM 768 O O . VAL A 1 94 ? -9.971 2.134 1.557 1.00 85.44 94 VAL A O 1
ATOM 771 N N . CYS A 1 95 ? -9.838 2.354 3.781 1.00 84.19 95 CYS A N 1
ATOM 772 C CA . CYS A 1 95 ? -8.387 2.245 3.858 1.00 84.19 95 CYS A CA 1
ATOM 773 C C . CYS A 1 95 ? -7.888 0.878 3.362 1.00 84.19 95 CYS A C 1
ATOM 775 O O . CYS A 1 95 ? -6.894 0.821 2.636 1.00 84.19 95 CYS A O 1
ATOM 777 N N . GLU A 1 96 ? -8.594 -0.214 3.676 1.00 85.06 96 GLU A N 1
ATOM 778 C CA . GLU A 1 96 ? -8.321 -1.550 3.133 1.00 85.06 96 GLU A CA 1
ATOM 779 C C . GLU A 1 96 ? -8.501 -1.586 1.615 1.00 85.06 96 GLU A C 1
ATOM 781 O O . GLU A 1 96 ? -7.624 -2.079 0.901 1.00 85.06 96 GLU A O 1
ATOM 786 N N . LYS A 1 97 ? -9.599 -1.017 1.107 1.00 85.81 97 LYS A N 1
ATOM 787 C CA . LYS A 1 97 ? -9.853 -0.940 -0.332 1.00 85.81 97 LYS A CA 1
ATOM 788 C C . LYS A 1 97 ? -8.771 -0.134 -1.051 1.00 85.81 97 LYS A C 1
ATOM 790 O O . LYS A 1 97 ? -8.190 -0.628 -2.012 1.00 85.81 97 LYS A O 1
ATOM 795 N N . GLU A 1 98 ? -8.463 1.065 -0.566 1.00 84.56 98 GLU A N 1
ATOM 796 C CA . GLU A 1 98 ? -7.427 1.931 -1.135 1.00 84.56 98 GLU A CA 1
ATOM 797 C C . GLU A 1 98 ? -6.045 1.269 -1.072 1.00 84.56 98 GLU A C 1
ATOM 799 O O . GLU A 1 98 ? -5.259 1.375 -2.012 1.00 84.56 98 GLU A O 1
ATOM 804 N N . SER A 1 99 ? -5.742 0.562 0.023 1.00 83.81 99 SER A N 1
ATOM 805 C CA . SER A 1 99 ? -4.511 -0.219 0.151 1.00 83.81 99 SER A CA 1
ATOM 806 C C . SER A 1 99 ? -4.450 -1.339 -0.889 1.00 83.81 99 SER A C 1
ATOM 808 O O . SER A 1 99 ? -3.396 -1.544 -1.490 1.00 83.81 99 SER A O 1
ATOM 810 N N . GLY A 1 100 ? -5.567 -2.023 -1.145 1.00 84.38 100 GLY A N 1
ATOM 811 C CA . GLY A 1 100 ? -5.684 -3.021 -2.207 1.00 84.38 100 GLY A CA 1
ATOM 812 C C . GLY A 1 100 ? -5.475 -2.429 -3.602 1.00 84.38 100 GLY A C 1
ATOM 813 O O . GLY A 1 100 ? -4.688 -2.966 -4.375 1.00 84.38 100 GLY A O 1
ATOM 814 N N . GLU A 1 101 ? -6.099 -1.288 -3.906 1.00 87.75 101 GLU A N 1
ATOM 815 C CA . GLU A 1 101 ? -5.932 -0.587 -5.191 1.00 87.75 101 GLU A CA 1
ATOM 816 C C . GLU A 1 101 ? -4.478 -0.139 -5.411 1.00 87.75 101 GLU A C 1
ATOM 818 O O . GLU A 1 101 ? -3.921 -0.305 -6.496 1.00 87.75 101 GLU A O 1
ATOM 823 N N . LEU A 1 102 ? -3.828 0.391 -4.369 1.00 86.75 102 LEU A N 1
ATOM 824 C CA . LEU A 1 102 ? -2.410 0.746 -4.419 1.00 86.75 102 LEU A CA 1
ATOM 825 C C . LEU A 1 102 ? -1.534 -0.489 -4.637 1.00 86.75 102 LEU A C 1
ATOM 827 O O . LEU A 1 102 ? -0.591 -0.441 -5.425 1.00 86.75 102 LEU A O 1
ATOM 831 N N . GLN A 1 103 ? -1.838 -1.594 -3.958 1.00 85.81 103 GLN A N 1
ATOM 832 C CA . GLN A 1 103 ? -1.099 -2.841 -4.110 1.00 85.81 103 GLN A CA 1
ATOM 833 C C . GLN A 1 103 ? -1.253 -3.420 -5.515 1.00 85.81 103 GLN A C 1
ATOM 835 O O . GLN A 1 103 ? -0.266 -3.863 -6.099 1.00 85.81 103 GLN A O 1
ATOM 840 N N . GLU A 1 104 ? -2.452 -3.386 -6.086 1.00 88.50 104 GLU A N 1
ATOM 841 C CA . GLU A 1 104 ? -2.688 -3.784 -7.472 1.00 88.50 104 GLU A CA 1
ATOM 842 C C . GLU A 1 104 ? -1.890 -2.903 -8.437 1.00 88.50 104 GLU A C 1
ATOM 844 O O . GLU A 1 104 ? -1.183 -3.424 -9.297 1.00 88.50 104 GLU A O 1
ATOM 849 N N . TYR A 1 105 ? -1.882 -1.585 -8.224 1.00 87.44 105 TYR A N 1
ATOM 850 C CA . TYR A 1 105 ? -1.053 -0.676 -9.010 1.00 87.44 105 TYR A CA 1
ATOM 851 C C . TYR A 1 105 ? 0.443 -1.008 -8.905 1.00 87.44 105 TYR A C 1
ATOM 853 O O . TYR A 1 105 ? 1.121 -1.089 -9.926 1.00 87.44 105 TYR A O 1
ATOM 861 N N . ALA A 1 106 ? 0.962 -1.274 -7.702 1.00 86.31 106 ALA A N 1
ATOM 862 C CA . ALA A 1 106 ? 2.352 -1.698 -7.521 1.00 86.31 106 ALA A CA 1
ATOM 863 C C . ALA A 1 106 ? 2.665 -2.999 -8.270 1.00 86.31 106 ALA A C 1
ATOM 865 O O . ALA A 1 106 ? 3.725 -3.112 -8.881 1.00 86.31 106 ALA A O 1
ATOM 866 N N . ASN A 1 107 ? 1.743 -3.966 -8.255 1.00 87.19 107 ASN A N 1
ATOM 867 C CA . ASN A 1 107 ? 1.894 -5.201 -9.019 1.00 87.19 107 ASN A CA 1
ATOM 868 C C . ASN A 1 107 ? 1.935 -4.922 -10.525 1.00 87.19 107 ASN A C 1
ATOM 870 O O . ASN A 1 107 ? 2.813 -5.444 -11.201 1.00 87.19 107 ASN A O 1
ATOM 874 N N . LEU A 1 108 ? 1.059 -4.059 -11.046 1.00 89.00 108 LEU A N 1
ATOM 875 C CA . LEU A 1 108 ? 1.075 -3.669 -12.459 1.00 89.00 108 LEU A CA 1
ATOM 876 C C . LEU A 1 108 ? 2.386 -2.971 -12.850 1.00 89.00 108 LEU A C 1
ATOM 878 O O . LEU A 1 108 ? 2.950 -3.270 -13.902 1.00 89.00 108 LEU A O 1
ATOM 882 N N . VAL A 1 109 ? 2.901 -2.083 -11.991 1.00 87.62 109 VAL A N 1
ATOM 883 C CA . VAL A 1 109 ? 4.220 -1.450 -12.166 1.00 87.62 109 VAL A CA 1
ATOM 884 C C . VAL A 1 109 ? 5.312 -2.513 -12.217 1.00 87.62 109 VAL A C 1
ATOM 886 O O . VAL A 1 109 ? 6.115 -2.507 -13.142 1.00 87.62 109 VAL A O 1
ATOM 889 N N . LEU A 1 110 ? 5.318 -3.466 -11.284 1.00 86.56 110 LEU A N 1
ATOM 890 C CA . LEU A 1 110 ? 6.288 -4.562 -11.280 1.00 86.56 110 LEU A CA 1
ATOM 891 C C . LEU A 1 110 ? 6.181 -5.453 -12.517 1.00 86.56 110 LEU A C 1
ATOM 893 O O . LEU A 1 110 ? 7.204 -5.888 -13.035 1.00 86.56 110 LEU A O 1
ATOM 897 N N . GLN A 1 111 ? 4.973 -5.706 -13.019 1.00 86.81 111 GLN A N 1
ATOM 898 C CA . GLN A 1 111 ? 4.779 -6.463 -14.254 1.00 86.81 111 GLN A CA 1
ATOM 899 C C . GLN A 1 111 ? 5.341 -5.713 -15.463 1.00 86.81 111 GLN A C 1
ATOM 901 O O . GLN A 1 111 ? 6.086 -6.307 -16.237 1.00 86.81 111 GLN A O 1
ATOM 906 N N . GLN A 1 112 ? 5.061 -4.412 -15.588 1.00 87.06 112 GLN A N 1
ATOM 907 C CA . GLN A 1 112 ? 5.673 -3.576 -16.625 1.00 87.06 112 GLN A CA 1
ATOM 908 C C . GLN A 1 112 ? 7.200 -3.574 -16.499 1.00 87.06 112 GLN A C 1
ATOM 910 O O . GLN A 1 112 ? 7.912 -3.729 -17.484 1.00 87.06 112 GLN A O 1
ATOM 915 N N . ILE A 1 113 ? 7.733 -3.473 -15.286 1.00 86.06 113 ILE A N 1
ATOM 916 C CA . ILE A 1 113 ? 9.178 -3.552 -15.072 1.00 86.06 113 ILE A CA 1
ATOM 917 C C . ILE A 1 113 ? 9.715 -4.914 -15.501 1.00 86.06 113 ILE A C 1
ATOM 919 O O . ILE A 1 113 ? 10.710 -4.972 -16.206 1.00 86.06 113 ILE A O 1
ATOM 923 N N . SER A 1 114 ? 9.058 -6.011 -15.141 1.00 85.25 114 SER A N 1
ATOM 924 C CA . SER A 1 114 ? 9.510 -7.350 -15.518 1.00 85.25 114 SER A CA 1
ATOM 925 C C . SER A 1 114 ? 9.505 -7.585 -17.031 1.00 85.25 114 SER A C 1
ATOM 927 O O . SER A 1 114 ? 10.330 -8.360 -17.508 1.00 85.25 114 SER A O 1
ATOM 929 N N . ASP A 1 115 ? 8.582 -6.965 -17.769 1.00 86.00 115 ASP A N 1
ATOM 930 C CA . ASP A 1 115 ? 8.441 -7.149 -19.219 1.00 86.00 115 ASP A CA 1
ATOM 931 C C . ASP A 1 115 ? 9.429 -6.270 -20.008 1.00 86.00 115 ASP A C 1
ATOM 933 O O . ASP A 1 115 ? 10.030 -6.717 -20.984 1.00 86.00 115 ASP A O 1
ATOM 937 N N . TYR A 1 116 ? 9.659 -5.036 -19.542 1.00 82.81 116 TYR A N 1
ATOM 938 C CA . TYR A 1 116 ? 10.470 -4.043 -20.253 1.00 82.81 116 TYR A CA 1
ATOM 939 C C . TYR A 1 116 ?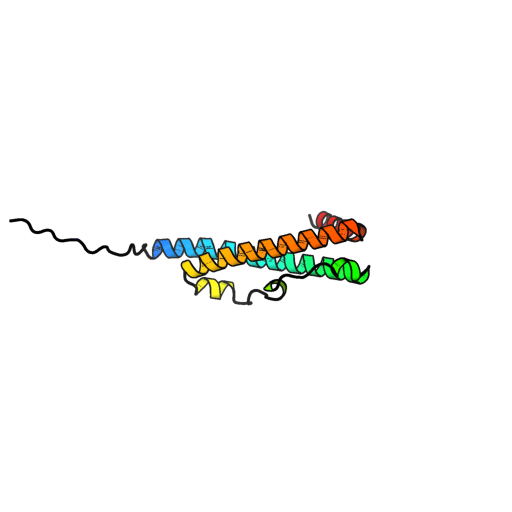 11.880 -3.834 -19.670 1.00 82.81 116 TYR A C 1
ATOM 941 O O . TYR A 1 116 ? 12.805 -3.519 -20.416 1.00 82.81 116 TYR A O 1
ATOM 949 N N . CYS A 1 117 ? 12.063 -3.959 -18.353 1.00 82.00 117 CYS A N 1
ATOM 950 C CA . CYS A 1 117 ? 13.297 -3.632 -17.619 1.00 82.00 117 CYS A CA 1
ATOM 951 C C . CYS A 1 117 ? 13.526 -4.543 -16.387 1.00 82.00 117 CYS A C 1
ATOM 953 O O . CYS A 1 117 ? 13.536 -4.055 -15.250 1.00 82.00 117 CYS A O 1
ATOM 955 N N . PRO A 1 118 ? 13.753 -5.858 -16.572 1.00 81.00 118 PRO A N 1
ATOM 956 C CA . PRO A 1 118 ? 13.933 -6.798 -15.460 1.00 81.00 118 PRO A CA 1
ATOM 957 C C . PRO A 1 118 ? 15.137 -6.466 -14.557 1.00 81.00 118 PRO A C 1
ATOM 959 O O . PRO A 1 118 ? 15.098 -6.768 -13.367 1.00 81.00 118 PRO A O 1
ATOM 962 N N . ASP A 1 119 ? 16.155 -5.770 -15.075 1.00 84.44 119 ASP A N 1
ATOM 963 C CA . ASP A 1 119 ? 17.305 -5.248 -14.313 1.00 84.44 119 AS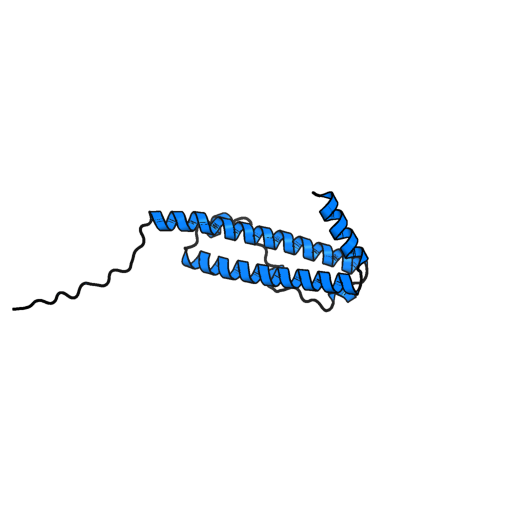P A CA 1
ATOM 964 C C . ASP A 1 119 ? 16.908 -4.345 -13.129 1.00 84.44 119 ASP A C 1
ATOM 966 O O . ASP A 1 119 ? 17.567 -4.342 -12.090 1.00 84.44 119 ASP A O 1
ATOM 970 N N . ILE A 1 120 ? 15.837 -3.552 -13.262 1.00 83.19 120 ILE A N 1
ATOM 971 C CA . ILE A 1 120 ? 15.335 -2.709 -12.161 1.00 83.19 120 ILE A CA 1
ATOM 972 C C . ILE A 1 120 ? 14.765 -3.598 -11.053 1.00 83.19 120 ILE A C 1
ATOM 974 O O . ILE A 1 120 ? 14.982 -3.344 -9.869 1.00 83.19 120 ILE A O 1
ATOM 978 N N . LEU A 1 121 ? 14.041 -4.652 -11.439 1.00 82.00 121 LEU A N 1
ATOM 979 C CA . LEU A 1 121 ? 13.442 -5.598 -10.504 1.00 82.00 121 LEU A CA 1
ATOM 980 C C . LEU A 1 121 ? 14.529 -6.330 -9.711 1.00 82.00 121 LEU A C 1
ATOM 982 O O . LEU A 1 121 ? 14.410 -6.474 -8.498 1.00 82.00 121 LEU A O 1
ATOM 986 N N . GLU A 1 122 ? 15.614 -6.717 -10.385 1.00 80.19 122 GLU A N 1
ATOM 987 C CA . GLU A 1 122 ? 16.780 -7.337 -9.756 1.00 80.19 122 GLU A CA 1
ATOM 988 C C . GLU A 1 122 ? 17.431 -6.407 -8.724 1.00 80.19 122 GLU A C 1
ATOM 990 O O . GLU A 1 122 ? 17.667 -6.829 -7.595 1.00 80.19 122 GLU A O 1
ATOM 995 N N . GLN A 1 123 ? 17.638 -5.124 -9.047 1.00 77.62 123 GLN A N 1
ATOM 996 C CA . GLN A 1 123 ? 18.190 -4.143 -8.099 1.00 77.62 123 GLN A CA 1
ATOM 997 C C . GLN A 1 123 ? 17.327 -3.982 -6.843 1.00 77.62 123 GLN A C 1
ATOM 999 O O . GLN A 1 123 ? 17.849 -3.907 -5.730 1.00 77.62 123 GLN A O 1
ATOM 1004 N N . VAL A 1 124 ? 16.007 -3.948 -7.013 1.00 75.31 124 VAL A N 1
ATOM 1005 C CA . VAL A 1 124 ? 15.055 -3.807 -5.906 1.00 75.31 124 VAL A CA 1
ATOM 1006 C C . VAL A 1 124 ? 15.042 -5.051 -5.019 1.00 75.31 124 VAL A C 1
ATOM 1008 O O . VAL A 1 124 ? 15.034 -4.929 -3.795 1.00 75.31 124 VAL A O 1
ATOM 1011 N N . VAL A 1 125 ? 15.072 -6.242 -5.620 1.00 72.38 125 VAL A N 1
ATOM 1012 C CA . VAL A 1 125 ? 15.159 -7.514 -4.888 1.00 72.38 125 VAL A CA 1
ATOM 1013 C C . VAL A 1 125 ? 16.471 -7.593 -4.106 1.00 72.38 125 VAL A C 1
ATOM 1015 O O . VAL A 1 125 ? 16.446 -7.881 -2.914 1.00 72.38 125 VAL A O 1
ATOM 1018 N N . ASN A 1 126 ? 17.593 -7.225 -4.726 1.00 70.31 126 ASN A N 1
ATOM 1019 C CA . ASN A 1 126 ? 18.910 -7.258 -4.091 1.00 70.31 126 ASN A CA 1
ATOM 1020 C C . ASN A 1 126 ? 18.996 -6.286 -2.895 1.00 70.31 126 ASN A C 1
ATOM 1022 O O . ASN A 1 126 ? 19.468 -6.647 -1.820 1.00 70.31 126 ASN A O 1
ATOM 1026 N N . ALA A 1 127 ? 18.436 -5.077 -3.034 1.00 71.06 127 ALA A N 1
ATOM 1027 C CA . ALA A 1 127 ? 18.362 -4.102 -1.943 1.00 71.06 127 ALA A CA 1
ATOM 1028 C C . ALA A 1 127 ? 17.473 -4.564 -0.768 1.00 71.06 127 ALA A C 1
ATOM 1030 O O . ALA A 1 127 ? 17.740 -4.222 0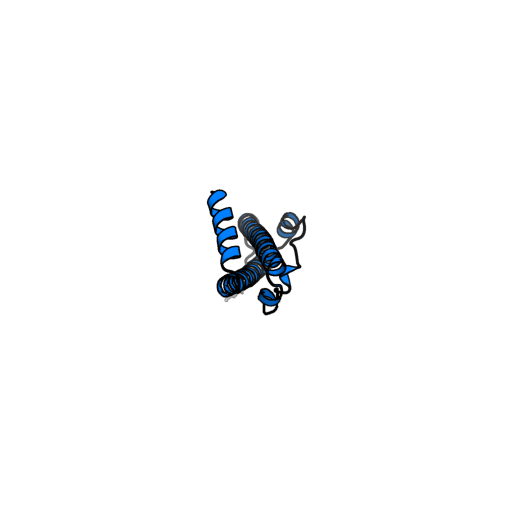.387 1.00 71.06 127 ALA A O 1
ATOM 1031 N N . LEU A 1 128 ? 16.414 -5.332 -1.049 1.00 64.44 128 LEU A N 1
ATOM 1032 C CA . LEU A 1 128 ? 15.553 -5.931 -0.026 1.00 64.44 128 LEU A CA 1
ATOM 1033 C C . LEU A 1 128 ? 16.222 -7.131 0.664 1.00 64.44 128 LEU A C 1
ATOM 1035 O O . LEU A 1 128 ? 16.046 -7.297 1.871 1.00 64.44 128 LEU A O 1
ATOM 1039 N N . GLU A 1 129 ? 17.004 -7.931 -0.064 1.00 59.34 129 GLU A N 1
ATOM 1040 C CA . GLU A 1 129 ? 17.776 -9.051 0.492 1.00 59.34 129 GLU A CA 1
ATOM 1041 C C . GLU A 1 129 ? 18.957 -8.582 1.362 1.00 59.34 129 GLU A C 1
ATOM 1043 O O . GLU A 1 129 ? 19.220 -9.197 2.393 1.00 59.34 129 GLU A O 1
ATOM 1048 N N . GLU A 1 130 ? 19.615 -7.463 1.032 1.00 43.41 130 GLU A N 1
ATOM 1049 C CA . GLU A 1 130 ? 20.678 -6.872 1.870 1.00 43.41 130 GLU A CA 1
ATOM 1050 C C . GLU A 1 130 ? 20.162 -6.143 3.130 1.00 43.41 130 GLU A C 1
ATOM 1052 O O . GLU A 1 130 ? 20.946 -5.848 4.032 1.00 43.41 130 GLU A O 1
ATOM 1057 N N . SER A 1 131 ? 18.858 -5.852 3.228 1.00 45.09 131 SER A N 1
ATOM 1058 C CA . SER A 1 131 ? 18.240 -5.223 4.414 1.00 45.09 131 SER A CA 1
ATOM 1059 C C . SER A 1 131 ? 17.691 -6.214 5.458 1.00 45.09 131 SER A C 1
ATOM 1061 O O . SER A 1 131 ? 17.087 -5.764 6.437 1.00 45.09 131 SER A O 1
ATOM 1063 N N . CYS A 1 132 ? 17.872 -7.529 5.271 1.00 42.41 132 CYS A N 1
ATOM 1064 C CA . CYS A 1 132 ? 17.484 -8.567 6.242 1.00 42.41 132 CYS A CA 1
ATOM 1065 C C . CYS A 1 132 ? 18.601 -8.939 7.227 1.00 42.41 132 CYS A C 1
ATOM 1067 O O . CYS A 1 132 ? 19.780 -9.014 6.819 1.00 42.41 132 CYS A O 1
#